Protein AF-A0ABD6W876-F1 (afdb_monomer_lite)

Secondary structure (DSSP, 8-state):
----S---HHHHHHHHHHHHHTHHHHHHHHHHHHHHH-HHHHHHHHHHHHHHHS--EEEEEEEETTSPPEEESSHHHHHHHHHHS-TT-SSS-----EEEEEEETTS-EEEEEESSHHHHHHHHHTT-

pLDDT: mean 76.45, std 13.97, range [39.53, 96.0]

Structure (mmCIF, N/CA/C/O backbone):
data_AF-A0ABD6W876-F1
#
_entry.id   AF-A0ABD6W876-F1
#
loop_
_atom_site.group_PDB
_atom_site.id
_atom_site.type_symbol
_atom_site.label_atom_id
_atom_site.label_alt_id
_atom_site.label_comp_id
_atom_site.label_asym_id
_atom_site.label_entity_id
_atom_site.label_seq_id
_atom_site.pdbx_PDB_ins_code
_atom_site.Cartn_x
_atom_site.Cartn_y
_atom_site.Cartn_z
_atom_site.occupancy
_atom_site.B_iso_or_equiv
_atom_site.auth_seq_id
_atom_site.auth_comp_id
_atom_site.auth_asym_id
_atom_site.auth_atom_id
_atom_site.pdbx_PDB_model_num
ATOM 1 N N . MET A 1 1 ? -21.742 -14.237 18.432 1.00 41.34 1 MET A N 1
ATOM 2 C CA . MET A 1 1 ? -22.250 -12.871 18.195 1.00 41.34 1 MET A CA 1
ATOM 3 C C . MET A 1 1 ? -22.031 -12.588 16.719 1.00 41.34 1 MET A C 1
ATOM 5 O O . MET A 1 1 ? -20.886 -12.490 16.302 1.00 41.34 1 MET A O 1
ATOM 9 N N . ASN A 1 2 ? -23.098 -12.667 15.925 1.00 39.53 2 ASN A N 1
ATOM 10 C CA . ASN A 1 2 ? -23.052 -12.530 14.471 1.00 39.53 2 ASN A CA 1
ATOM 11 C C . ASN A 1 2 ? -23.130 -11.031 14.143 1.00 39.53 2 ASN A C 1
ATOM 13 O O . ASN A 1 2 ? -24.187 -10.437 14.327 1.00 39.53 2 ASN A O 1
ATOM 17 N N . LEU A 1 3 ? -22.017 -10.406 13.755 1.00 47.69 3 LEU A N 1
ATOM 18 C CA . LEU A 1 3 ? -21.995 -9.008 13.302 1.00 47.69 3 LEU A CA 1
ATOM 19 C C . LEU A 1 3 ? -22.325 -8.970 11.800 1.00 47.69 3 LEU A C 1
ATOM 21 O O . LEU A 1 3 ? -21.494 -8.582 10.987 1.00 47.69 3 LEU A O 1
ATOM 25 N N . GLY A 1 4 ? -23.508 -9.481 11.442 1.00 43.28 4 GLY A N 1
ATOM 26 C CA . GLY A 1 4 ? -24.014 -9.476 10.069 1.00 43.28 4 GLY A CA 1
ATOM 27 C C . GLY A 1 4 ? -24.388 -8.065 9.613 1.00 43.28 4 GLY A C 1
ATOM 28 O O . GLY A 1 4 ? -24.704 -7.214 10.443 1.00 43.28 4 GLY A O 1
ATOM 29 N N . GLU A 1 5 ? -24.381 -7.844 8.298 1.00 52.94 5 GLU A N 1
ATOM 30 C CA . GLU A 1 5 ? -24.644 -6.590 7.557 1.00 52.94 5 GLU A CA 1
ATOM 31 C C . GLU A 1 5 ? -26.030 -5.932 7.792 1.00 52.94 5 GLU A C 1
ATOM 33 O O . GLU A 1 5 ? -26.489 -5.127 6.990 1.00 52.94 5 GLU A O 1
ATOM 38 N N . ALA A 1 6 ? -26.714 -6.234 8.897 1.00 55.28 6 ALA A N 1
ATOM 39 C CA . ALA A 1 6 ? -28.033 -5.722 9.252 1.00 55.28 6 ALA A CA 1
ATOM 40 C C . ALA A 1 6 ? -28.100 -5.307 10.733 1.00 55.28 6 ALA A C 1
ATOM 42 O O . ALA A 1 6 ? -29.032 -5.674 11.449 1.00 55.28 6 ALA A O 1
ATOM 43 N N . ALA A 1 7 ? -27.101 -4.570 11.229 1.00 63.22 7 ALA A N 1
ATOM 44 C CA . ALA A 1 7 ? -27.260 -3.894 12.515 1.00 63.22 7 ALA A CA 1
ATOM 45 C C . ALA A 1 7 ? -28.412 -2.874 12.384 1.00 63.22 7 ALA A C 1
ATOM 47 O O . ALA A 1 7 ? -28.335 -2.005 11.512 1.00 63.22 7 ALA A O 1
ATOM 48 N N . PRO A 1 8 ? -29.483 -2.966 13.197 1.00 82.00 8 PRO A N 1
ATOM 49 C CA . PRO A 1 8 ? -30.592 -2.021 13.126 1.00 82.00 8 PRO A CA 1
ATOM 50 C C . PRO A 1 8 ? -30.093 -0.586 13.321 1.00 82.00 8 PRO A C 1
ATOM 52 O O . PRO A 1 8 ? -29.240 -0.344 14.178 1.00 82.00 8 PRO A O 1
ATOM 55 N N . LEU A 1 9 ? -30.624 0.363 12.545 1.00 78.56 9 LEU A N 1
ATOM 56 C CA . LEU A 1 9 ? -30.172 1.762 12.563 1.00 78.56 9 LEU A CA 1
ATOM 57 C C . LEU A 1 9 ? -30.207 2.362 13.981 1.00 78.56 9 LEU A C 1
ATOM 59 O O . LEU A 1 9 ? -29.281 3.063 14.384 1.00 78.56 9 LEU A O 1
ATOM 63 N N . ASP A 1 10 ? -31.231 2.003 14.755 1.00 84.06 10 ASP A N 1
ATOM 64 C CA . ASP A 1 10 ? -31.426 2.451 16.136 1.00 84.06 10 ASP A CA 1
ATOM 65 C C . ASP A 1 10 ? -30.313 1.963 17.068 1.00 84.06 10 ASP A C 1
ATOM 67 O O . ASP A 1 10 ? -29.826 2.715 17.909 1.00 84.06 10 ASP A O 1
ATOM 71 N N . TYR A 1 11 ? -29.844 0.726 16.876 1.00 85.25 11 TYR A N 1
ATOM 72 C CA . TYR A 1 11 ? -28.725 0.185 17.645 1.00 85.25 11 TYR A CA 1
ATOM 73 C C . TYR A 1 11 ? -27.444 0.978 17.368 1.00 85.25 11 TYR A C 1
ATOM 75 O O . TYR A 1 11 ? -26.740 1.353 18.305 1.00 85.25 11 TYR A O 1
ATOM 83 N N . LEU A 1 12 ? -27.150 1.266 16.094 1.00 87.25 12 LEU A N 1
ATOM 84 C CA . LEU A 1 12 ? -25.975 2.057 15.716 1.00 87.25 12 LEU A CA 1
ATOM 85 C C . LEU A 1 12 ? -26.064 3.484 16.264 1.00 87.25 12 LEU A C 1
ATOM 87 O O . LEU A 1 12 ? -25.089 3.979 16.825 1.00 87.25 12 LEU A O 1
ATOM 91 N N . SER A 1 13 ? -27.236 4.114 16.167 1.00 88.12 13 SER A N 1
ATOM 92 C CA . SER A 1 13 ? -27.488 5.451 16.711 1.00 88.12 13 SER A CA 1
ATOM 93 C C . SER A 1 13 ? -27.269 5.508 18.227 1.00 88.12 13 SER A C 1
ATOM 95 O O . SER A 1 13 ? -26.628 6.434 18.733 1.00 88.12 13 SER A O 1
ATOM 97 N N . GLU A 1 14 ? -27.710 4.482 18.958 1.00 91.44 14 GLU A N 1
ATOM 98 C CA . GLU A 1 14 ? -27.487 4.383 20.399 1.00 91.44 14 GLU A CA 1
ATOM 99 C C . GLU A 1 14 ? -25.996 4.215 20.743 1.00 91.44 14 GLU A C 1
ATOM 101 O O . GLU A 1 14 ? -25.505 4.831 21.692 1.00 91.44 14 GLU A O 1
ATOM 106 N N . GLN A 1 15 ? -25.245 3.421 19.968 1.00 91.44 15 GLN A N 1
ATOM 107 C CA . GLN A 1 15 ? -23.800 3.272 20.179 1.00 91.44 15 GLN A CA 1
ATOM 108 C C . GLN A 1 15 ? -23.034 4.565 19.879 1.00 91.44 15 GLN A C 1
ATOM 110 O O . GLN A 1 15 ? -22.135 4.920 20.640 1.00 91.44 15 GLN A O 1
ATOM 115 N N . ILE A 1 16 ? -23.406 5.286 18.816 1.00 90.00 16 ILE A N 1
ATOM 116 C CA . ILE A 1 16 ? -22.817 6.589 18.474 1.00 90.00 16 ILE A CA 1
ATOM 117 C C . ILE A 1 16 ? -23.087 7.592 19.599 1.00 90.00 16 ILE A C 1
ATOM 119 O O . ILE A 1 16 ? -22.160 8.222 20.094 1.00 90.00 16 ILE A O 1
ATOM 123 N N . SER A 1 17 ? -24.323 7.651 20.100 1.00 93.25 17 SER A N 1
ATOM 124 C CA . SER A 1 17 ? -24.685 8.546 21.208 1.00 93.25 17 SER A CA 1
ATOM 125 C C . SER A 1 17 ? -23.869 8.260 22.475 1.00 93.25 17 SER A C 1
ATOM 127 O O . SER A 1 17 ? -23.394 9.181 23.138 1.00 93.25 17 SER A O 1
ATOM 129 N N . LYS A 1 18 ? -23.664 6.977 22.807 1.00 93.06 18 LYS A N 1
ATOM 130 C CA . LYS A 1 18 ? -22.817 6.563 23.938 1.00 93.06 18 LYS A CA 1
ATOM 131 C C . LYS A 1 18 ? -21.356 6.944 23.723 1.00 93.06 18 LYS A C 1
ATOM 133 O O . LYS A 1 18 ? -20.709 7.369 24.673 1.00 93.06 18 LYS A O 1
ATOM 138 N N . TRP A 1 19 ? -20.845 6.794 22.504 1.00 92.38 19 TRP A N 1
ATOM 139 C CA . TRP A 1 19 ? -19.482 7.177 22.144 1.00 92.38 19 TRP A CA 1
ATOM 140 C C . TRP A 1 19 ? -19.258 8.688 22.261 1.00 92.38 19 TRP A C 1
ATOM 142 O O . TRP A 1 19 ? -18.272 9.118 22.861 1.00 92.38 19 TRP A O 1
ATOM 152 N N . ASP A 1 20 ? -20.181 9.496 21.748 1.00 93.50 20 ASP A N 1
ATOM 153 C CA . ASP A 1 20 ? -20.074 10.956 21.783 1.00 93.50 20 ASP A CA 1
ATOM 154 C C . ASP A 1 20 ? -20.162 11.494 23.217 1.00 93.50 20 ASP A C 1
ATOM 156 O O . ASP A 1 20 ? -19.392 12.376 23.605 1.00 93.50 20 ASP A O 1
ATOM 160 N N . ALA A 1 21 ? -21.025 10.899 24.048 1.00 96.00 21 ALA A N 1
ATOM 161 C CA . ALA A 1 21 ? -21.178 11.264 25.455 1.00 96.00 21 ALA A CA 1
ATOM 162 C C . ALA A 1 21 ? -19.912 11.036 26.307 1.00 96.00 21 ALA A C 1
ATOM 164 O O . ALA A 1 21 ? -19.781 11.640 27.372 1.00 96.00 21 ALA A O 1
ATOM 165 N N . LEU A 1 22 ? -18.966 10.198 25.860 1.00 94.44 22 LEU A N 1
ATOM 166 C CA . LEU A 1 22 ? -17.688 9.989 26.558 1.00 94.44 22 LEU A CA 1
ATOM 167 C C . LEU A 1 22 ? -16.769 11.217 26.493 1.00 94.44 22 LEU A C 1
ATOM 169 O O . LEU A 1 22 ? -15.887 11.369 27.344 1.00 94.44 22 LEU A O 1
ATOM 173 N N . GLY A 1 23 ? -16.935 12.064 25.474 1.00 92.88 23 GLY A N 1
ATOM 174 C CA . GLY A 1 23 ? -16.016 13.155 25.171 1.00 92.88 23 GLY A CA 1
ATOM 175 C C . GLY A 1 23 ? -14.577 12.688 24.873 1.00 92.88 23 GLY A C 1
ATOM 176 O O . GLY A 1 23 ? -14.250 11.502 24.975 1.00 92.88 23 GLY A O 1
ATOM 177 N N . PRO A 1 24 ? -13.663 13.613 24.531 1.00 92.94 24 PRO A N 1
ATOM 178 C CA . PRO A 1 24 ? -12.324 13.259 24.043 1.00 92.94 24 PRO A CA 1
ATOM 179 C C . PRO A 1 24 ? -11.508 12.403 25.024 1.00 92.94 24 PRO A C 1
ATOM 181 O O . PRO A 1 24 ? -10.882 11.415 24.639 1.00 92.94 24 PRO A O 1
ATOM 184 N N . SER A 1 25 ? -11.545 12.746 26.315 1.00 92.88 25 SER A N 1
ATOM 185 C CA . SER A 1 25 ? -10.795 12.028 27.352 1.00 92.88 25 SER A CA 1
ATOM 186 C C . SER A 1 25 ? -11.355 10.628 27.619 1.00 92.88 25 SER A C 1
ATOM 188 O O . SER A 1 25 ? -10.583 9.686 27.797 1.00 92.88 25 SER A O 1
ATOM 190 N N . GLY A 1 26 ? -12.684 10.468 27.621 1.00 93.81 26 GLY A N 1
ATOM 191 C CA . GLY A 1 26 ? -13.328 9.170 27.822 1.00 93.81 26 GLY A CA 1
ATOM 192 C C . GLY A 1 26 ? -13.137 8.241 26.625 1.00 93.81 26 GLY A C 1
ATOM 193 O O . GLY A 1 26 ? -12.843 7.059 26.802 1.00 93.81 26 GLY A O 1
ATOM 194 N N . GLN A 1 27 ? -13.204 8.786 25.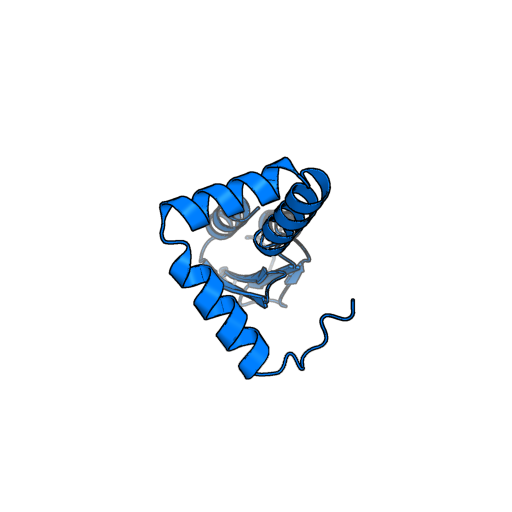408 1.00 94.69 27 GLN A N 1
ATOM 195 C CA . GLN A 1 27 ? -12.902 8.058 24.174 1.00 94.69 27 GLN A CA 1
ATOM 196 C C . GLN A 1 27 ? -11.453 7.553 24.160 1.00 94.69 27 GLN A C 1
ATOM 198 O O . GLN A 1 27 ? -11.209 6.383 23.863 1.00 94.69 27 GLN A O 1
ATOM 203 N N . MET A 1 28 ? -10.492 8.396 24.557 1.00 92.56 28 MET A N 1
ATOM 204 C CA . MET A 1 28 ? -9.083 8.005 24.668 1.00 92.56 28 MET A CA 1
ATOM 205 C C . MET A 1 28 ? -8.869 6.914 25.727 1.00 92.56 28 MET A C 1
ATOM 207 O O . MET A 1 28 ? -8.182 5.924 25.472 1.00 92.56 28 MET A O 1
ATOM 211 N N . ALA A 1 29 ? -9.482 7.052 26.906 1.00 92.56 29 ALA A N 1
ATOM 212 C CA . ALA A 1 29 ? -9.388 6.052 27.968 1.00 92.56 29 ALA A CA 1
ATOM 213 C C . ALA A 1 29 ? -9.969 4.694 27.536 1.00 92.56 29 ALA A C 1
ATOM 215 O O . ALA A 1 29 ? -9.373 3.643 27.797 1.00 92.56 29 ALA A O 1
ATOM 216 N N . LEU A 1 30 ? -11.100 4.708 26.826 1.00 89.94 30 LEU A N 1
ATOM 217 C CA . LEU A 1 30 ? -11.704 3.507 26.257 1.00 89.94 30 LEU A CA 1
ATOM 218 C C . LEU A 1 30 ? -10.791 2.868 25.201 1.00 89.94 30 LEU A C 1
ATOM 220 O O . LEU A 1 30 ? -10.562 1.659 25.249 1.00 89.94 30 LEU A O 1
ATOM 224 N N . ALA A 1 31 ? -10.217 3.662 24.294 1.00 87.56 31 ALA A N 1
ATOM 225 C CA . ALA A 1 31 ? -9.283 3.175 23.280 1.00 87.56 31 ALA A CA 1
ATOM 226 C C . ALA A 1 31 ? -8.051 2.503 23.911 1.00 87.56 31 ALA A C 1
ATOM 228 O O . ALA A 1 31 ? -7.707 1.376 23.550 1.00 87.56 31 ALA A O 1
ATOM 229 N N . LEU A 1 32 ? -7.434 3.140 24.911 1.00 90.56 32 LEU A N 1
ATOM 230 C CA . LEU A 1 32 ? -6.301 2.571 25.647 1.00 90.56 32 LEU A CA 1
ATOM 231 C C . LEU A 1 32 ? -6.676 1.264 26.351 1.00 90.56 32 LEU A C 1
ATOM 233 O O . LEU A 1 32 ? -5.929 0.289 26.282 1.00 90.56 32 LEU A O 1
ATOM 237 N N . THR A 1 33 ? -7.857 1.214 26.967 1.00 90.69 33 THR A N 1
ATOM 238 C CA . THR A 1 33 ? -8.360 0.006 27.631 1.00 90.69 33 THR A CA 1
ATOM 239 C C . THR A 1 33 ? -8.529 -1.145 26.638 1.00 90.69 33 THR A C 1
ATOM 241 O O . THR A 1 33 ? -8.129 -2.273 26.926 1.00 90.69 33 THR A O 1
ATOM 244 N N . LEU A 1 34 ? -9.068 -0.877 25.444 1.00 85.69 34 LEU A N 1
ATOM 245 C CA . LEU A 1 34 ? -9.239 -1.886 24.394 1.00 85.69 34 LEU A CA 1
ATOM 246 C C . LEU A 1 34 ? -7.897 -2.442 23.899 1.00 85.69 34 LEU A C 1
ATOM 248 O O . LEU A 1 34 ? -7.774 -3.654 23.706 1.00 85.69 34 LEU A O 1
ATOM 252 N N . VAL A 1 35 ? -6.886 -1.581 23.750 1.00 86.75 35 VAL A N 1
ATOM 253 C CA . VAL A 1 35 ? -5.520 -1.989 23.388 1.00 86.75 35 VAL A CA 1
ATOM 254 C C . VAL A 1 35 ? -4.899 -2.852 24.492 1.00 86.75 35 VAL A C 1
ATOM 256 O O . VAL A 1 35 ? -4.345 -3.915 24.207 1.00 86.75 35 VAL A O 1
ATOM 259 N N . GLN A 1 36 ? -5.033 -2.441 25.755 1.00 89.12 36 GLN A N 1
ATOM 260 C CA . GLN A 1 36 ? -4.413 -3.111 26.903 1.00 89.12 36 GLN A CA 1
ATOM 261 C C . GLN A 1 36 ? -5.064 -4.454 27.256 1.00 89.12 36 GLN A C 1
ATOM 263 O O . GLN A 1 36 ? -4.366 -5.407 27.592 1.00 89.12 36 GLN A O 1
ATOM 268 N N . GLN A 1 37 ? -6.392 -4.562 27.178 1.00 88.38 37 GLN A N 1
ATOM 269 C CA . GLN A 1 37 ? -7.107 -5.781 27.5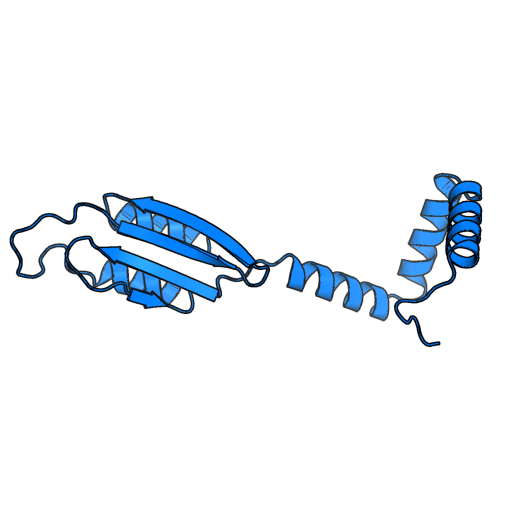75 1.00 88.38 37 GLN A CA 1
ATOM 270 C C . GLN A 1 37 ? -7.064 -6.887 26.515 1.00 88.38 37 GLN A C 1
ATOM 272 O O . GLN A 1 37 ? -7.366 -8.048 26.806 1.00 88.38 37 GLN A O 1
ATOM 277 N N . ARG A 1 38 ? -6.747 -6.550 25.259 1.00 82.25 38 ARG A N 1
ATOM 278 C CA . ARG A 1 38 ? -6.795 -7.487 24.126 1.00 82.25 38 ARG A CA 1
ATOM 279 C C . ARG A 1 38 ? -5.572 -7.342 23.203 1.00 82.25 38 ARG A C 1
ATOM 281 O O . ARG A 1 38 ? -5.760 -7.241 21.986 1.00 82.25 38 ARG A O 1
ATOM 288 N N . PRO A 1 39 ? -4.331 -7.414 23.719 1.00 81.00 39 PRO A N 1
ATOM 289 C CA . PRO A 1 39 ? -3.130 -7.106 22.940 1.00 81.00 39 PRO A CA 1
ATOM 290 C C . PRO A 1 39 ? -2.992 -7.988 21.692 1.00 81.00 39 PRO A C 1
ATOM 292 O O . PRO A 1 39 ? -2.676 -7.487 20.619 1.00 81.00 39 PRO A O 1
ATOM 295 N N . GLY A 1 40 ? -3.336 -9.280 21.782 1.00 85.50 40 GLY A N 1
ATOM 296 C CA . GLY A 1 40 ? -3.292 -10.189 20.630 1.00 85.50 40 GLY A CA 1
ATOM 297 C C . GLY A 1 40 ? -4.311 -9.863 19.529 1.00 85.50 40 GLY A C 1
ATOM 298 O O . GLY A 1 40 ? -3.994 -9.970 18.348 1.00 85.50 40 GLY A O 1
ATOM 299 N N . ARG A 1 41 ?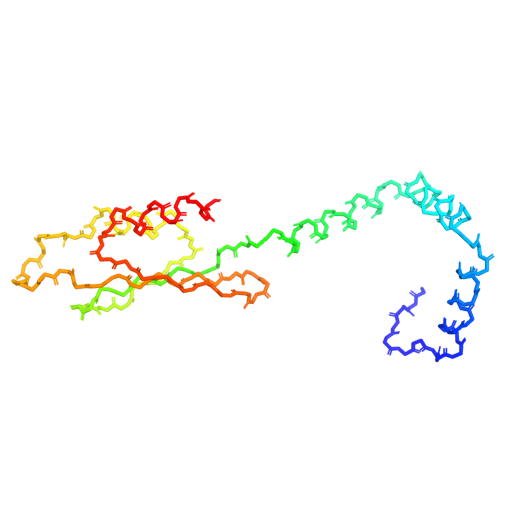 -5.528 -9.418 19.884 1.00 83.75 41 ARG A N 1
ATOM 300 C CA . ARG A 1 41 ? -6.531 -9.012 18.879 1.00 83.75 41 ARG A CA 1
ATOM 301 C C . ARG A 1 41 ? -6.181 -7.673 18.252 1.00 83.75 41 ARG A C 1
ATOM 303 O O . ARG A 1 41 ? -6.366 -7.521 17.051 1.00 83.75 41 ARG A O 1
ATOM 310 N N . TYR A 1 42 ? -5.674 -6.734 19.049 1.00 83.62 42 TYR A N 1
ATOM 311 C CA . TYR A 1 42 ? -5.195 -5.458 18.535 1.00 83.62 42 TYR A CA 1
ATOM 312 C C . TYR A 1 42 ? -4.017 -5.657 17.576 1.00 83.62 42 TYR A C 1
ATOM 314 O O . TYR A 1 42 ? -4.055 -5.140 16.467 1.00 83.62 42 TYR A O 1
ATOM 322 N N . ALA A 1 43 ? -3.032 -6.481 17.946 1.00 85.75 43 ALA A N 1
ATOM 323 C CA . ALA A 1 43 ? -1.911 -6.822 17.074 1.00 85.75 43 ALA A CA 1
ATOM 324 C C . ALA A 1 43 ? -2.377 -7.480 15.765 1.00 85.75 43 ALA A C 1
ATOM 326 O O . ALA A 1 43 ? -1.942 -7.075 14.694 1.00 85.75 43 ALA A O 1
ATOM 327 N N . ALA A 1 44 ? -3.313 -8.434 15.827 1.00 86.75 44 ALA A N 1
ATOM 328 C CA . ALA A 1 44 ? -3.865 -9.070 14.630 1.00 86.75 44 ALA A CA 1
ATOM 329 C C . ALA A 1 44 ? -4.659 -8.092 13.743 1.00 86.75 44 ALA A C 1
ATOM 331 O O . ALA A 1 44 ? -4.569 -8.151 12.520 1.00 86.75 44 ALA A O 1
ATOM 332 N N . PHE A 1 45 ? -5.436 -7.190 14.344 1.00 84.00 45 PHE A N 1
ATOM 333 C CA . PHE A 1 45 ? -6.152 -6.138 13.621 1.00 84.00 45 PHE A CA 1
ATOM 334 C C . PHE A 1 45 ? -5.182 -5.165 12.948 1.00 84.00 45 PHE A C 1
ATOM 336 O O . PHE A 1 45 ? -5.325 -4.878 11.763 1.00 84.00 45 PHE A O 1
ATOM 343 N N . ARG A 1 46 ? -4.164 -4.713 13.684 1.00 84.00 46 ARG A N 1
ATOM 344 C CA . ARG A 1 46 ? -3.125 -3.827 13.169 1.00 84.00 46 ARG A CA 1
ATOM 345 C C . ARG A 1 46 ? -2.357 -4.480 12.024 1.00 84.00 46 ARG A C 1
ATOM 347 O O . ARG A 1 46 ? -2.230 -3.856 10.985 1.00 84.00 46 ARG A O 1
ATOM 354 N N . ALA A 1 47 ? -1.963 -5.744 12.170 1.00 83.44 47 ALA A N 1
ATOM 355 C CA . ALA A 1 47 ? -1.298 -6.501 11.114 1.00 83.44 47 ALA A CA 1
ATOM 356 C C . ALA A 1 47 ? -2.157 -6.621 9.847 1.00 83.44 47 ALA A C 1
ATOM 358 O O . ALA A 1 47 ? -1.628 -6.510 8.753 1.00 83.44 47 ALA A O 1
ATOM 359 N N . LYS A 1 48 ? -3.479 -6.797 9.972 1.00 82.56 48 LYS A N 1
ATOM 360 C CA . LYS A 1 48 ? -4.388 -6.801 8.812 1.00 82.56 48 LYS A CA 1
ATOM 361 C C . LYS A 1 48 ? -4.506 -5.437 8.144 1.00 82.56 48 LYS A C 1
ATOM 363 O O . LYS A 1 48 ? -4.604 -5.374 6.926 1.00 82.56 48 LYS A O 1
ATOM 368 N N . ILE A 1 49 ? -4.526 -4.360 8.930 1.00 81.12 49 ILE A N 1
ATOM 369 C CA . ILE A 1 49 ? -4.470 -3.004 8.380 1.00 81.12 49 ILE A CA 1
AT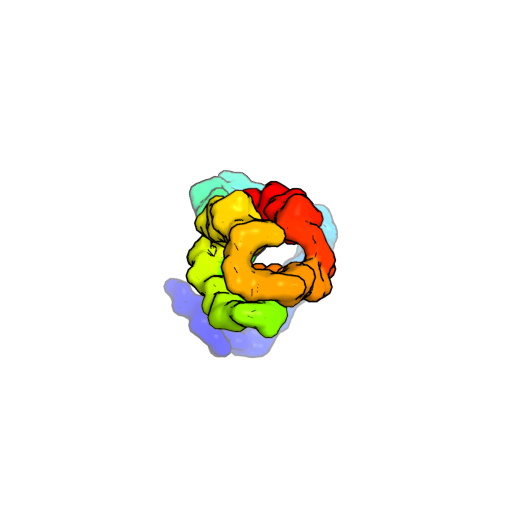OM 370 C C . ILE A 1 49 ? -3.148 -2.812 7.648 1.00 81.12 49 ILE A C 1
ATOM 372 O O . ILE A 1 49 ? -3.157 -2.358 6.515 1.00 81.12 49 ILE A O 1
ATOM 376 N N . ASP A 1 50 ? -2.032 -3.177 8.271 1.00 78.75 50 ASP A N 1
ATOM 377 C CA . ASP A 1 50 ? -0.711 -3.013 7.678 1.00 78.75 50 ASP A CA 1
ATOM 378 C C . ASP A 1 50 ? -0.571 -3.859 6.402 1.00 78.75 50 ASP A C 1
ATOM 380 O O . ASP A 1 50 ? -0.117 -3.329 5.401 1.00 78.75 50 ASP A O 1
ATOM 384 N N . ASP A 1 51 ? -1.048 -5.105 6.377 1.00 71.62 51 ASP A N 1
ATOM 385 C CA . ASP A 1 51 ? -1.074 -5.963 5.178 1.00 71.62 51 ASP A CA 1
ATOM 386 C C . ASP A 1 51 ? -1.963 -5.388 4.063 1.00 71.62 51 ASP A C 1
ATOM 388 O O . ASP A 1 51 ? -1.608 -5.430 2.889 1.00 71.62 51 ASP A O 1
ATOM 392 N N . HIS A 1 52 ? -3.099 -4.781 4.418 1.00 66.75 52 HIS A N 1
ATOM 393 C CA . HIS A 1 52 ? -3.984 -4.146 3.440 1.00 66.75 52 HIS A CA 1
ATOM 394 C C . HIS A 1 52 ? -3.443 -2.805 2.918 1.00 66.75 52 HIS A C 1
ATOM 396 O O . HIS A 1 52 ? -3.679 -2.441 1.767 1.00 66.75 52 HIS A O 1
ATOM 402 N N . LEU A 1 53 ? -2.725 -2.059 3.761 1.00 67.12 53 LEU A N 1
ATOM 403 C CA . LEU A 1 53 ? -2.080 -0.796 3.400 1.00 67.12 53 LEU A CA 1
ATOM 404 C C . LEU A 1 53 ? -0.739 -1.010 2.688 1.00 67.12 53 LEU A C 1
ATOM 406 O O . LEU A 1 53 ? -0.311 -0.139 1.930 1.00 67.12 53 LEU A O 1
ATOM 410 N N . GLN A 1 54 ? -0.083 -2.152 2.903 1.00 66.12 54 GLN A N 1
ATOM 411 C CA . GLN A 1 54 ? 1.076 -2.592 2.138 1.00 66.12 54 GLN A CA 1
ATOM 412 C C . GLN A 1 54 ? 0.614 -2.963 0.732 1.00 66.12 54 GLN A C 1
ATOM 414 O O . GLN A 1 54 ? 0.286 -4.103 0.412 1.00 66.12 54 GLN A O 1
ATOM 419 N N . ARG A 1 55 ? 0.574 -1.949 -0.128 1.00 66.75 55 ARG A N 1
ATOM 420 C CA . ARG A 1 55 ? 0.355 -2.117 -1.558 1.00 66.75 55 ARG A CA 1
ATOM 421 C C . ARG A 1 55 ? 1.450 -3.032 -2.105 1.00 66.75 55 ARG A C 1
ATOM 423 O O . ARG A 1 55 ? 2.628 -2.700 -2.022 1.00 66.75 55 ARG A O 1
ATOM 430 N N . ARG A 1 56 ? 1.068 -4.183 -2.657 1.00 65.81 56 ARG A N 1
ATOM 431 C CA . ARG A 1 56 ? 2.000 -5.110 -3.318 1.00 65.81 56 ARG A CA 1
ATOM 432 C C . ARG A 1 56 ? 1.792 -5.013 -4.811 1.00 65.81 56 ARG A C 1
ATOM 434 O O . ARG A 1 56 ? 0.647 -5.034 -5.250 1.00 65.81 56 ARG A O 1
ATOM 441 N N . ILE A 1 57 ? 2.875 -4.909 -5.566 1.00 71.06 57 ILE A N 1
ATOM 442 C CA . ILE A 1 57 ? 2.824 -4.926 -7.027 1.00 71.06 57 ILE A CA 1
ATOM 443 C C . ILE A 1 57 ? 2.458 -6.346 -7.455 1.00 71.06 57 ILE A C 1
ATOM 445 O O . ILE A 1 57 ? 3.168 -7.290 -7.135 1.00 71.06 57 ILE A O 1
ATOM 449 N N . VAL A 1 58 ? 1.319 -6.481 -8.123 1.00 63.81 58 VAL A N 1
ATOM 450 C CA . VAL A 1 58 ? 0.767 -7.742 -8.638 1.00 63.81 58 VAL A CA 1
ATOM 451 C C . VAL A 1 58 ? 1.051 -7.879 -10.128 1.00 63.81 58 VAL A C 1
ATOM 453 O O . VAL A 1 58 ? 1.103 -8.985 -10.662 1.00 63.81 58 VAL A O 1
ATOM 456 N N . ARG A 1 59 ? 1.233 -6.751 -10.823 1.00 65.06 59 ARG A N 1
ATOM 457 C CA . ARG A 1 59 ? 1.540 -6.755 -12.246 1.00 65.06 59 ARG A CA 1
ATOM 458 C C . ARG A 1 59 ? 2.426 -5.586 -12.632 1.00 65.06 59 ARG A C 1
ATOM 460 O O . ARG A 1 59 ? 2.100 -4.452 -12.298 1.00 65.06 59 ARG A O 1
ATOM 467 N N . VAL A 1 60 ? 3.479 -5.869 -13.392 1.00 68.38 60 VAL A N 1
ATOM 468 C CA . VAL A 1 60 ? 4.267 -4.881 -14.133 1.00 68.38 60 VAL A CA 1
ATOM 469 C C . VAL A 1 60 ? 4.087 -5.145 -15.620 1.00 68.38 60 VAL A C 1
ATOM 471 O O . VAL A 1 60 ? 4.350 -6.259 -16.068 1.00 68.38 60 VAL A O 1
ATOM 474 N N . ARG A 1 61 ? 3.631 -4.161 -16.399 1.00 65.81 61 ARG A N 1
ATOM 475 C CA . ARG A 1 61 ? 3.659 -4.240 -17.870 1.00 65.81 61 ARG A CA 1
ATOM 476 C C . ARG A 1 61 ? 4.724 -3.328 -18.436 1.00 65.81 61 ARG A C 1
ATOM 478 O O . ARG A 1 61 ? 4.776 -2.185 -18.014 1.00 65.81 61 ARG A O 1
ATOM 485 N N . VAL A 1 62 ? 5.502 -3.838 -19.386 1.00 63.12 62 VAL A N 1
ATOM 486 C CA . VAL A 1 62 ? 6.511 -3.094 -20.147 1.00 63.12 62 VAL A CA 1
ATOM 487 C C . VAL A 1 62 ? 6.130 -3.156 -21.624 1.00 63.12 62 VAL A C 1
ATOM 489 O O . VAL A 1 62 ? 6.097 -4.247 -22.201 1.00 63.12 62 VAL A O 1
ATOM 492 N N . LEU A 1 63 ? 5.814 -2.007 -22.230 1.00 66.12 63 LEU A N 1
ATOM 493 C CA . LEU A 1 63 ? 5.551 -1.898 -23.670 1.00 66.12 63 LEU A CA 1
ATOM 494 C C . LEU A 1 63 ? 6.667 -1.121 -24.374 1.00 66.12 63 LEU A C 1
ATOM 496 O O . LEU A 1 63 ? 6.680 0.108 -24.300 1.00 66.12 63 LEU A O 1
ATOM 500 N N . PRO A 1 64 ? 7.580 -1.806 -25.077 1.00 61.84 64 PRO A N 1
ATOM 501 C CA . PRO A 1 64 ? 8.384 -1.180 -26.111 1.00 61.84 64 PRO A CA 1
ATOM 502 C C . PRO A 1 64 ? 7.537 -1.048 -27.387 1.00 61.84 64 PRO A C 1
ATOM 504 O O . PRO A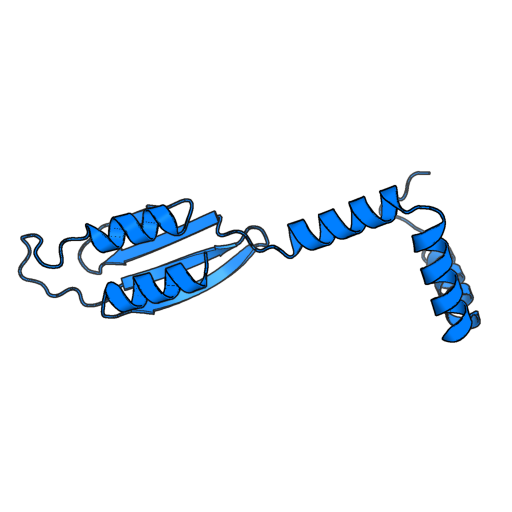 1 64 ? 6.928 -2.020 -27.832 1.00 61.84 64 PRO A O 1
ATOM 507 N N . LEU A 1 65 ? 7.501 0.144 -27.989 1.00 59.16 65 LEU A N 1
ATOM 508 C CA . LEU A 1 65 ? 6.668 0.468 -29.166 1.00 59.16 65 LEU A CA 1
ATOM 509 C C . LEU A 1 65 ? 6.839 -0.482 -30.374 1.00 59.16 65 LEU A C 1
ATOM 511 O O . LEU A 1 65 ? 5.929 -0.586 -31.191 1.00 59.16 65 LEU A O 1
ATOM 515 N N . HIS A 1 66 ? 7.951 -1.222 -30.451 1.00 55.56 66 HIS A N 1
ATOM 516 C CA . HIS A 1 66 ? 8.256 -2.176 -31.527 1.00 55.56 66 HIS A CA 1
ATOM 517 C C . HIS A 1 66 ? 8.062 -3.655 -31.131 1.00 55.56 66 HIS A C 1
ATOM 519 O O . HIS A 1 66 ? 8.606 -4.544 -31.783 1.00 55.56 66 HIS A O 1
ATOM 525 N N . GLY A 1 67 ? 7.316 -3.959 -30.061 1.00 57.31 67 GLY A N 1
ATOM 526 C CA . GLY A 1 67 ? 7.225 -5.326 -29.538 1.00 57.31 67 GLY A CA 1
ATOM 527 C C . GLY A 1 67 ? 5.918 -5.695 -28.836 1.00 57.31 67 GLY A C 1
ATOM 528 O O . GLY A 1 67 ? 4.985 -4.906 -28.702 1.00 57.31 67 GLY A O 1
ATOM 529 N N . ALA A 1 68 ? 5.852 -6.951 -28.391 1.00 60.19 68 ALA A N 1
ATOM 530 C CA . ALA A 1 68 ? 4.753 -7.454 -27.576 1.00 60.19 68 ALA A CA 1
ATOM 531 C C . ALA A 1 68 ? 4.885 -6.960 -26.126 1.00 60.19 68 ALA A C 1
ATOM 533 O O . ALA A 1 68 ? 5.982 -6.927 -25.571 1.00 60.19 68 ALA A O 1
ATOM 534 N N . ALA A 1 69 ? 3.757 -6.620 -25.497 1.00 67.38 69 ALA A N 1
ATOM 535 C CA . ALA A 1 69 ? 3.725 -6.229 -24.092 1.00 67.38 69 ALA A CA 1
ATOM 536 C C . ALA A 1 69 ? 4.224 -7.376 -23.200 1.00 67.38 69 ALA A C 1
ATOM 538 O O . ALA A 1 69 ? 3.636 -8.462 -23.193 1.00 67.38 69 ALA A O 1
ATOM 539 N N . LEU A 1 70 ? 5.267 -7.118 -22.415 1.00 72.81 70 LEU A N 1
ATOM 540 C CA . LEU A 1 70 ? 5.756 -8.058 -21.411 1.00 72.81 70 LEU A CA 1
ATOM 541 C C . LEU A 1 70 ? 5.021 -7.806 -20.095 1.00 72.81 70 LEU A C 1
ATOM 543 O O . LEU A 1 70 ? 4.811 -6.654 -19.720 1.00 72.81 70 LEU A O 1
ATOM 547 N N . ALA A 1 71 ? 4.591 -8.870 -19.415 1.00 75.75 71 ALA A N 1
ATOM 548 C CA . ALA A 1 71 ? 3.897 -8.789 -18.134 1.00 75.75 71 ALA A CA 1
ATOM 549 C C . ALA A 1 71 ? 4.617 -9.640 -17.084 1.00 75.75 71 ALA A C 1
ATOM 551 O O . ALA A 1 71 ? 4.930 -10.798 -17.351 1.00 75.75 71 ALA A O 1
ATOM 552 N N . PHE A 1 72 ? 4.823 -9.071 -15.901 1.00 80.44 72 PHE A N 1
ATOM 553 C CA . PHE A 1 72 ? 5.552 -9.679 -14.789 1.00 80.44 72 PHE A CA 1
ATOM 554 C C . PHE A 1 72 ? 4.731 -9.594 -13.503 1.00 80.44 72 PHE A C 1
ATOM 556 O O . PHE A 1 72 ? 3.937 -8.666 -13.358 1.00 80.44 72 PHE A O 1
ATOM 563 N N . GLU A 1 73 ? 4.937 -10.520 -12.568 1.00 74.50 73 GLU A N 1
ATOM 564 C CA . GLU A 1 73 ? 4.251 -10.543 -11.262 1.00 74.50 73 GLU A CA 1
ATOM 565 C C . GLU A 1 73 ? 4.983 -9.719 -10.184 1.00 74.50 73 GLU A C 1
ATOM 567 O O . GLU A 1 73 ? 4.538 -9.649 -9.042 1.00 74.50 73 GLU A O 1
ATOM 572 N N . GLY A 1 74 ? 6.093 -9.059 -10.537 1.00 75.31 74 GLY A N 1
ATOM 573 C CA . GLY A 1 74 ? 6.883 -8.242 -9.619 1.00 75.31 74 GLY A CA 1
ATOM 574 C C . GLY A 1 74 ? 7.891 -7.329 -10.322 1.00 75.31 74 GLY A C 1
ATOM 575 O O . GLY A 1 74 ? 8.148 -7.450 -11.522 1.00 75.31 74 GLY A O 1
ATOM 576 N N . THR A 1 75 ? 8.466 -6.394 -9.561 1.00 81.44 75 THR A N 1
ATOM 577 C CA . THR A 1 75 ? 9.416 -5.383 -10.061 1.00 81.44 75 THR A CA 1
ATOM 578 C C . THR A 1 75 ? 10.764 -5.971 -10.451 1.00 81.44 75 THR A C 1
ATOM 580 O O . THR A 1 75 ? 11.330 -5.540 -11.447 1.00 81.44 75 THR A O 1
ATOM 583 N N . LEU A 1 76 ? 11.261 -6.978 -9.727 1.00 82.19 76 LEU A N 1
ATOM 584 C CA . LEU A 1 76 ? 12.565 -7.602 -9.994 1.00 82.19 76 LEU A CA 1
ATOM 585 C C . LEU A 1 76 ? 12.637 -8.256 -11.380 1.00 82.19 76 LEU A C 1
ATOM 587 O O . LEU A 1 76 ? 13.621 -8.073 -12.099 1.00 82.19 76 LEU A O 1
ATOM 591 N N . ASP A 1 77 ? 11.587 -8.971 -11.781 1.00 79.81 77 ASP A N 1
ATOM 592 C CA . ASP A 1 77 ? 11.535 -9.618 -13.094 1.00 79.81 77 ASP A CA 1
ATOM 593 C C . ASP A 1 77 ? 11.414 -8.581 -14.215 1.00 79.81 77 ASP A C 1
ATOM 595 O O . ASP A 1 77 ? 12.050 -8.712 -15.261 1.00 79.81 77 ASP A O 1
ATOM 599 N N . ALA A 1 78 ? 10.665 -7.502 -13.973 1.00 80.50 78 ALA A N 1
ATOM 600 C CA . ALA A 1 78 ? 10.557 -6.387 -14.905 1.00 80.50 78 ALA A CA 1
ATOM 601 C C . ALA A 1 78 ? 11.883 -5.623 -15.062 1.00 80.50 78 ALA A C 1
ATOM 603 O O . ALA A 1 78 ? 12.266 -5.289 -16.182 1.00 80.50 78 ALA A O 1
ATOM 604 N N . ILE A 1 79 ? 12.611 -5.392 -13.964 1.00 84.31 79 ILE A N 1
ATOM 605 C CA . ILE A 1 79 ? 13.958 -4.803 -13.975 1.00 84.31 79 ILE A CA 1
ATOM 606 C C . ILE A 1 79 ? 14.912 -5.704 -14.762 1.00 84.31 79 ILE A C 1
ATOM 608 O O . ILE A 1 79 ? 15.597 -5.225 -15.662 1.00 84.31 79 ILE A O 1
ATOM 612 N N . SER A 1 80 ? 14.919 -7.008 -14.478 1.00 83.31 80 SER A N 1
ATOM 613 C CA . SER A 1 80 ? 15.762 -7.981 -15.186 1.00 83.31 80 SER A CA 1
ATOM 614 C C . SER A 1 80 ? 15.459 -7.991 -16.687 1.00 83.31 80 SER A C 1
ATOM 616 O O . SER A 1 80 ? 16.371 -7.989 -17.514 1.00 83.31 80 SER A O 1
ATOM 618 N N . ALA A 1 81 ? 14.177 -7.927 -17.056 1.00 79.38 81 ALA A N 1
ATOM 619 C CA . ALA A 1 81 ? 13.762 -7.838 -18.447 1.00 79.38 81 ALA A CA 1
ATOM 620 C C . ALA A 1 81 ? 14.231 -6.540 -19.113 1.00 79.38 81 ALA A C 1
ATOM 622 O O . ALA A 1 81 ? 14.708 -6.598 -20.239 1.00 79.38 81 ALA A O 1
ATOM 623 N N . LEU A 1 82 ? 14.153 -5.392 -18.432 1.00 78.19 82 LEU A N 1
ATOM 624 C CA . LEU A 1 82 ? 14.640 -4.104 -18.943 1.00 78.19 82 LEU A CA 1
ATOM 625 C C . LEU A 1 82 ? 16.170 -4.044 -19.064 1.00 78.19 82 LEU A C 1
ATOM 627 O O . LEU A 1 82 ? 16.674 -3.381 -19.965 1.00 78.19 82 LEU A O 1
ATOM 631 N N . GLN A 1 83 ? 16.908 -4.739 -18.193 1.00 81.31 83 GLN A N 1
ATOM 632 C CA . GLN A 1 83 ? 18.374 -4.834 -18.248 1.00 81.31 83 GLN A CA 1
ATOM 633 C C . GLN A 1 83 ? 18.864 -5.683 -19.425 1.00 81.31 83 GLN A C 1
ATOM 635 O O . GLN A 1 83 ? 19.899 -5.385 -20.018 1.00 81.31 83 GLN A O 1
ATOM 640 N N . VAL A 1 84 ? 18.131 -6.752 -19.743 1.00 75.12 84 VAL A N 1
ATOM 641 C CA . VAL A 1 84 ? 18.435 -7.650 -20.867 1.00 75.12 84 VAL A CA 1
ATOM 642 C C . VAL A 1 84 ? 17.786 -7.158 -22.161 1.00 75.12 84 VAL A C 1
ATOM 644 O O . VAL A 1 84 ? 18.192 -7.590 -23.241 1.00 75.12 84 VAL A O 1
ATOM 647 N N . TYR A 1 85 ? 16.805 -6.249 -22.075 1.00 66.88 85 TYR A N 1
ATOM 648 C CA . TYR A 1 85 ? 16.143 -5.688 -23.243 1.00 66.88 85 TYR A CA 1
ATOM 649 C C . TYR A 1 85 ? 17.202 -5.035 -24.127 1.00 66.88 85 TYR A C 1
ATOM 651 O O . TYR A 1 85 ? 17.857 -4.075 -23.709 1.00 66.88 85 TYR A O 1
ATOM 659 N N . PRO A 1 86 ? 17.417 -5.559 -25.339 1.00 54.62 86 PRO A N 1
ATOM 660 C CA . PRO A 1 86 ? 18.505 -5.089 -26.151 1.00 54.62 86 PRO A CA 1
ATOM 661 C C . PRO A 1 86 ? 18.137 -3.683 -26.621 1.00 54.62 86 PRO A C 1
ATOM 663 O O . PRO A 1 86 ? 17.290 -3.497 -27.490 1.00 54.62 86 PRO A O 1
ATOM 666 N N . THR A 1 87 ? 18.851 -2.679 -26.119 1.00 51.38 87 THR A N 1
ATOM 667 C CA . THR A 1 87 ? 19.008 -1.390 -26.812 1.00 51.38 87 THR A CA 1
ATOM 668 C C . THR A 1 87 ? 19.656 -1.562 -28.199 1.00 51.38 87 THR A C 1
ATOM 670 O O . THR A 1 87 ? 19.810 -0.597 -28.937 1.00 51.38 87 THR A O 1
ATOM 673 N N . THR A 1 88 ? 20.015 -2.797 -28.568 1.00 42.12 88 THR A N 1
ATOM 674 C CA . THR A 1 88 ? 20.737 -3.217 -29.774 1.00 42.12 88 THR A CA 1
ATOM 675 C C . THR A 1 88 ? 20.157 -4.507 -30.385 1.00 42.12 88 THR A C 1
ATOM 677 O O . THR A 1 88 ? 20.886 -5.412 -30.788 1.00 42.12 88 THR A O 1
ATOM 680 N N . GLY A 1 89 ? 18.829 -4.637 -30.432 1.00 39.91 89 GLY A N 1
ATOM 681 C CA . GLY A 1 89 ? 18.143 -5.840 -30.914 1.00 39.91 89 GLY A CA 1
ATOM 682 C C . GLY A 1 89 ? 17.634 -5.734 -32.347 1.00 39.91 89 GLY A C 1
ATOM 683 O O . GLY A 1 89 ? 16.430 -5.682 -32.532 1.00 39.91 89 GLY A O 1
ATOM 684 N N . GLY A 1 90 ? 18.521 -5.728 -33.347 1.00 45.38 90 GLY A N 1
ATOM 685 C CA . GLY A 1 90 ? 18.249 -6.197 -34.724 1.00 45.38 90 GLY A CA 1
ATOM 686 C C . GLY A 1 90 ? 17.183 -5.502 -35.594 1.00 45.38 90 GLY A C 1
ATOM 687 O O . GLY A 1 90 ? 17.141 -5.772 -36.790 1.00 45.38 90 GLY A O 1
ATOM 688 N N . THR A 1 91 ? 16.357 -4.612 -35.058 1.00 48.12 91 THR A N 1
ATOM 689 C CA . THR A 1 91 ? 15.484 -3.709 -35.816 1.00 48.12 91 THR A CA 1
ATOM 690 C C . THR A 1 91 ? 16.032 -2.302 -35.655 1.00 48.12 91 THR A C 1
ATOM 692 O O . THR A 1 91 ? 16.201 -1.842 -34.532 1.00 48.12 91 THR A O 1
ATOM 695 N N . GLU A 1 92 ? 16.335 -1.628 -36.763 1.00 50.22 92 GLU A N 1
ATOM 696 C CA . GLU A 1 92 ? 16.960 -0.292 -36.827 1.00 50.22 92 GLU A CA 1
ATOM 697 C C . GLU A 1 92 ? 16.138 0.846 -36.180 1.00 50.22 92 GLU A C 1
ATOM 699 O O . GLU A 1 92 ? 16.497 2.015 -36.308 1.00 50.22 92 GLU A O 1
ATOM 704 N N . GLU A 1 93 ? 15.041 0.541 -35.483 1.00 52.16 93 GLU A N 1
ATOM 705 C CA . GLU A 1 93 ? 14.155 1.542 -34.903 1.00 52.16 93 GLU A CA 1
ATOM 706 C C . GLU A 1 93 ? 14.532 1.840 -33.439 1.00 52.16 93 GLU A C 1
ATOM 708 O O . GLU A 1 93 ? 14.659 0.921 -32.621 1.00 52.16 93 GLU A O 1
ATOM 713 N N . PRO A 1 94 ? 14.753 3.121 -33.089 1.00 54.00 94 PRO A N 1
ATOM 714 C CA . PRO A 1 94 ? 15.112 3.520 -31.737 1.00 54.00 94 PRO A CA 1
ATOM 715 C C . PRO A 1 94 ? 13.969 3.209 -30.768 1.00 54.00 94 PRO A C 1
ATOM 717 O O . PRO A 1 94 ? 12.802 3.431 -31.073 1.00 54.00 94 PRO A O 1
ATOM 720 N N . LEU A 1 95 ? 14.311 2.736 -29.569 1.00 61.25 95 LEU A N 1
ATOM 721 C CA . LEU A 1 95 ? 13.374 2.599 -28.455 1.00 61.25 95 LEU A CA 1
ATOM 722 C C . LEU A 1 95 ? 12.701 3.958 -28.176 1.00 61.25 95 LEU A C 1
ATOM 724 O O . LEU A 1 95 ? 13.299 4.828 -27.551 1.00 61.25 95 LEU A O 1
ATOM 728 N N . ASP A 1 96 ? 11.473 4.141 -28.657 1.00 64.12 96 ASP A N 1
ATOM 729 C CA . ASP A 1 96 ? 10.790 5.441 -28.601 1.00 64.12 96 ASP A CA 1
ATOM 730 C C . ASP A 1 96 ? 10.118 5.688 -27.236 1.00 64.12 96 ASP A C 1
ATOM 732 O O . ASP A 1 96 ? 10.126 6.797 -26.692 1.00 64.12 96 ASP A O 1
ATOM 736 N N . ARG A 1 97 ? 9.569 4.626 -26.628 1.00 73.75 97 ARG A N 1
ATOM 737 C CA . ARG A 1 97 ? 8.875 4.689 -25.334 1.00 73.75 97 ARG A CA 1
ATOM 738 C C . ARG A 1 97 ? 8.853 3.336 -24.630 1.00 73.75 97 ARG A C 1
ATOM 740 O O . ARG A 1 97 ? 8.715 2.297 -25.272 1.00 73.75 97 ARG A O 1
ATOM 747 N N . ILE A 1 98 ? 8.938 3.392 -23.307 1.00 76.31 98 ILE A N 1
ATOM 748 C CA . ILE A 1 98 ? 8.673 2.318 -22.358 1.00 76.31 98 ILE A CA 1
ATOM 749 C C . ILE A 1 98 ? 7.496 2.759 -21.498 1.00 76.31 98 ILE A C 1
ATOM 751 O O . ILE A 1 98 ? 7.606 3.729 -20.752 1.00 76.31 98 ILE A O 1
ATOM 755 N N . GLU A 1 99 ? 6.392 2.031 -21.569 1.00 81.38 99 GLU A N 1
ATOM 756 C CA . GLU A 1 99 ? 5.286 2.195 -20.627 1.00 81.38 99 GLU A CA 1
ATOM 757 C C . GLU A 1 99 ? 5.430 1.179 -19.492 1.00 81.38 99 GLU A C 1
ATOM 759 O O . GLU A 1 99 ? 5.530 -0.016 -19.765 1.00 81.38 99 GLU A O 1
ATOM 764 N N . VAL A 1 100 ? 5.431 1.651 -18.243 1.00 81.25 100 VAL A N 1
ATOM 765 C CA . VAL A 1 100 ? 5.397 0.842 -17.021 1.00 81.25 100 VAL A CA 1
ATOM 766 C C . VAL A 1 100 ? 4.024 0.986 -16.373 1.00 81.25 100 VAL A C 1
ATOM 768 O O . VAL A 1 100 ? 3.666 2.068 -15.909 1.00 81.25 100 VAL A O 1
ATOM 771 N N . GLN A 1 101 ? 3.266 -0.108 -16.293 1.00 84.94 101 GLN A N 1
ATOM 772 C CA . GLN A 1 101 ? 2.014 -0.152 -15.525 1.00 84.94 101 GLN A CA 1
ATOM 773 C C . GLN A 1 101 ? 2.187 -1.027 -14.290 1.00 84.94 101 GLN A C 1
ATOM 775 O O . GLN A 1 101 ? 2.472 -2.213 -14.436 1.00 84.94 101 GLN A O 1
ATOM 780 N N . LEU A 1 102 ? 1.978 -0.452 -13.107 1.00 83.31 102 LEU A N 1
ATOM 781 C CA . LEU A 1 102 ? 1.933 -1.150 -11.826 1.00 83.31 102 LEU A CA 1
ATOM 782 C C . LEU A 1 102 ? 0.483 -1.320 -11.387 1.00 83.31 102 LEU A C 1
ATOM 784 O O . LEU A 1 102 ? -0.247 -0.337 -11.258 1.00 83.31 102 LEU A O 1
ATOM 788 N N . GLU A 1 103 ? 0.079 -2.558 -11.131 1.00 83.25 103 GLU A N 1
ATOM 789 C CA . GLU A 1 103 ? -1.199 -2.880 -10.496 1.00 83.25 103 GLU A CA 1
ATOM 790 C C . GLU A 1 103 ? -0.947 -3.360 -9.072 1.00 83.25 103 GLU A C 1
ATOM 792 O O . GLU A 1 103 ? -0.127 -4.254 -8.862 1.00 83.25 103 GLU A O 1
ATOM 797 N N . PHE A 1 104 ? -1.636 -2.766 -8.100 1.00 81.75 104 PHE A N 1
ATOM 798 C CA . PHE A 1 104 ? -1.479 -3.104 -6.693 1.00 81.75 104 PHE A CA 1
ATOM 799 C C . PHE A 1 104 ? -2.577 -4.047 -6.198 1.00 81.75 104 PHE A C 1
ATOM 801 O O . PHE A 1 104 ? -3.691 -4.073 -6.719 1.00 81.75 104 PHE A O 1
ATOM 808 N N . SER A 1 105 ? -2.283 -4.790 -5.131 1.00 76.38 105 SER A N 1
ATOM 809 C CA . SER A 1 105 ? -3.209 -5.728 -4.474 1.00 76.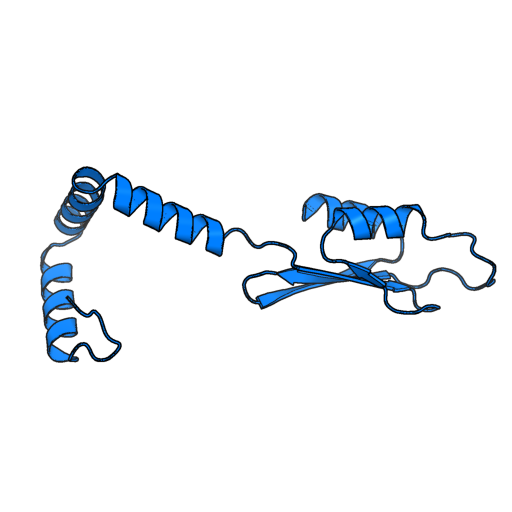38 105 SER A CA 1
ATOM 810 C C . SER A 1 105 ? -4.531 -5.101 -4.013 1.00 76.38 105 SER A C 1
ATOM 812 O O . SER A 1 105 ? -5.531 -5.803 -3.880 1.00 76.38 105 SER A O 1
ATOM 814 N N . ASN A 1 106 ? -4.552 -3.790 -3.780 1.00 73.50 106 ASN A N 1
ATOM 815 C CA . ASN A 1 106 ? -5.741 -3.034 -3.393 1.00 73.50 106 ASN A CA 1
ATOM 816 C C . ASN A 1 106 ? -6.529 -2.465 -4.595 1.00 73.50 106 ASN A C 1
ATOM 818 O O . ASN A 1 106 ? -7.499 -1.740 -4.390 1.00 73.50 106 ASN A O 1
ATOM 822 N N . GLY A 1 107 ? -6.123 -2.777 -5.831 1.00 77.62 107 GLY A N 1
ATOM 823 C CA . GLY A 1 107 ? -6.749 -2.298 -7.066 1.00 77.62 107 GLY A CA 1
ATOM 824 C C . GLY A 1 107 ? -6.241 -0.942 -7.564 1.00 77.62 107 GLY A C 1
ATOM 825 O O . GLY A 1 107 ? -6.647 -0.515 -8.647 1.00 77.62 107 GLY A O 1
ATOM 826 N N . ASP A 1 108 ? -5.343 -0.278 -6.825 1.00 81.44 108 ASP A N 1
ATOM 827 C CA . ASP A 1 108 ? -4.700 0.949 -7.294 1.00 81.44 108 ASP A CA 1
ATOM 828 C C . ASP A 1 108 ? -3.814 0.657 -8.513 1.00 81.44 108 ASP A C 1
ATOM 830 O O . ASP A 1 108 ? -3.243 -0.429 -8.659 1.00 81.44 108 ASP A O 1
ATOM 834 N N . ARG A 1 109 ? -3.675 1.654 -9.391 1.00 86.19 109 ARG A N 1
ATOM 835 C CA . ARG A 1 109 ? -2.836 1.562 -10.589 1.00 86.19 109 ARG A CA 1
ATOM 836 C C . ARG A 1 109 ? -1.959 2.792 -10.741 1.00 86.19 109 ARG A C 1
ATOM 838 O O . ARG A 1 109 ? -2.443 3.915 -10.615 1.00 86.19 109 ARG A O 1
ATOM 845 N N . ILE A 1 110 ? -0.687 2.572 -11.059 1.00 86.31 110 ILE A N 1
ATOM 846 C CA . ILE A 1 110 ? 0.243 3.620 -11.490 1.00 86.31 110 ILE A CA 1
ATOM 847 C C . ILE A 1 110 ? 0.661 3.310 -12.923 1.00 86.31 110 ILE A C 1
ATOM 849 O O . ILE A 1 110 ? 1.043 2.184 -13.225 1.00 86.31 110 ILE A O 1
ATOM 853 N N . ALA A 1 111 ? 0.593 4.311 -13.795 1.00 86.12 111 ALA A N 1
ATOM 854 C CA . ALA A 1 111 ? 1.140 4.248 -15.143 1.00 86.12 111 ALA A CA 1
ATOM 855 C C . ALA A 1 111 ? 2.212 5.330 -15.280 1.00 86.12 111 ALA A C 1
ATOM 857 O O . ALA A 1 111 ? 1.986 6.477 -14.887 1.00 86.12 111 ALA A O 1
ATOM 858 N N . ALA A 1 112 ? 3.374 4.953 -15.799 1.00 84.56 112 ALA A N 1
ATOM 859 C CA . ALA A 1 112 ? 4.496 5.849 -16.019 1.00 84.56 112 ALA A CA 1
ATOM 860 C C . ALA A 1 112 ? 5.157 5.546 -17.363 1.00 84.56 112 ALA A C 1
ATOM 862 O O . ALA A 1 112 ? 5.216 4.396 -17.794 1.00 84.56 112 ALA A O 1
ATOM 863 N N . ASP A 1 113 ? 5.668 6.589 -18.008 1.00 84.31 113 ASP A N 1
ATOM 864 C CA . ASP A 1 113 ? 6.260 6.510 -19.336 1.00 84.31 113 ASP A CA 1
ATOM 865 C C . ASP A 1 113 ? 7.693 7.017 -19.327 1.00 84.31 113 ASP A C 1
ATOM 867 O O . ASP A 1 113 ? 7.983 8.095 -18.806 1.00 84.31 113 ASP A O 1
ATOM 871 N N . PHE A 1 114 ? 8.578 6.259 -19.964 1.00 84.06 114 PHE A N 1
ATOM 872 C CA . PHE A 1 114 ? 10.006 6.534 -19.999 1.00 84.06 114 PHE A CA 1
ATOM 873 C C . PHE A 1 114 ? 10.533 6.454 -21.424 1.00 84.06 114 PHE A C 1
ATOM 875 O O . PHE A 1 114 ? 10.068 5.658 -22.234 1.00 84.06 114 PHE A O 1
ATOM 882 N N . ARG A 1 115 ? 11.538 7.273 -21.730 1.00 78.50 115 ARG A N 1
ATOM 883 C CA . ARG A 1 115 ? 12.287 7.182 -22.994 1.00 78.50 115 ARG A CA 1
ATOM 884 C C . ARG A 1 115 ? 13.528 6.303 -22.871 1.00 78.50 115 ARG A C 1
ATOM 886 O O . ARG A 1 115 ? 14.024 5.801 -23.870 1.00 78.50 115 ARG A O 1
ATOM 893 N N . MET A 1 116 ? 14.038 6.125 -21.652 1.00 78.88 116 MET A N 1
ATOM 894 C CA . MET A 1 116 ? 15.248 5.355 -21.371 1.00 78.88 116 MET A CA 1
ATOM 895 C C . MET A 1 116 ? 14.939 4.217 -20.400 1.00 78.88 116 MET A C 1
ATOM 897 O O . MET A 1 116 ? 14.237 4.407 -19.407 1.00 78.88 116 MET A O 1
ATOM 901 N N . ALA A 1 117 ? 15.510 3.038 -20.660 1.00 79.69 117 ALA A N 1
ATOM 902 C CA . ALA A 1 117 ? 15.366 1.877 -19.781 1.00 79.69 117 ALA A CA 1
ATOM 903 C C . ALA A 1 117 ? 15.920 2.136 -18.373 1.00 79.69 117 ALA A C 1
ATOM 905 O O . ALA A 1 117 ? 15.353 1.656 -17.397 1.00 79.69 117 ALA A O 1
ATOM 906 N N . THR A 1 118 ? 16.971 2.950 -18.252 1.00 84.69 118 THR A N 1
ATOM 907 C CA . THR A 1 118 ? 17.558 3.347 -16.964 1.00 84.69 118 THR A CA 1
ATOM 908 C C . THR A 1 118 ? 16.571 4.090 -16.070 1.00 84.69 118 THR A C 1
ATOM 910 O O . THR A 1 118 ? 16.531 3.832 -14.871 1.00 84.69 118 THR A O 1
ATOM 913 N N . ASP A 1 119 ? 15.739 4.962 -16.644 1.00 84.25 119 ASP A N 1
ATOM 914 C CA . ASP A 1 119 ? 14.754 5.734 -15.881 1.00 84.25 119 ASP A CA 1
ATOM 915 C C . ASP A 1 119 ? 13.598 4.836 -15.423 1.00 84.25 119 ASP A C 1
ATOM 917 O O . ASP A 1 119 ? 13.135 4.945 -14.289 1.00 84.25 119 ASP A O 1
ATOM 921 N N . ALA A 1 120 ? 13.178 3.901 -16.282 1.00 83.75 120 ALA A N 1
ATOM 922 C CA . ALA A 1 120 ? 12.174 2.898 -15.940 1.00 83.75 120 ALA A CA 1
ATOM 923 C C . ALA A 1 120 ? 12.665 1.954 -14.827 1.00 83.75 120 ALA A C 1
ATOM 925 O O . ALA A 1 120 ? 11.904 1.626 -13.919 1.00 83.75 120 ALA A O 1
ATOM 926 N N . ILE A 1 121 ? 13.941 1.552 -14.861 1.00 85.44 121 ILE A N 1
ATOM 927 C CA . ILE A 1 121 ? 14.568 0.744 -13.805 1.00 85.44 121 ILE A CA 1
ATOM 928 C C . ILE A 1 121 ? 14.618 1.530 -12.491 1.00 85.44 121 ILE A C 1
ATOM 930 O O . ILE A 1 121 ? 14.126 1.033 -11.484 1.00 85.44 121 ILE A O 1
ATOM 934 N N . ALA A 1 122 ? 15.118 2.770 -12.505 1.00 87.75 122 ALA A N 1
ATOM 935 C CA . ALA A 1 122 ? 15.176 3.613 -11.309 1.00 87.75 122 ALA A CA 1
ATOM 936 C C . ALA A 1 122 ? 13.781 3.874 -10.715 1.00 87.75 122 ALA A C 1
ATOM 938 O O . ALA A 1 122 ? 13.608 3.945 -9.498 1.00 87.75 122 ALA A O 1
ATOM 939 N N . PHE A 1 123 ? 12.760 3.997 -11.564 1.00 87.44 123 PHE A N 1
ATOM 940 C CA . PHE A 1 123 ? 11.377 4.054 -11.113 1.00 87.44 123 PHE A CA 1
ATOM 941 C C . PHE A 1 123 ? 10.964 2.756 -10.410 1.00 87.44 123 PHE A C 1
ATOM 943 O O . PHE A 1 123 ? 10.491 2.820 -9.281 1.00 87.44 123 PHE A O 1
ATOM 950 N N . LEU A 1 124 ? 11.178 1.590 -11.028 1.00 85.25 124 LEU A N 1
ATOM 951 C CA . LEU A 1 124 ? 10.815 0.288 -10.454 1.00 85.25 124 LEU A CA 1
ATOM 952 C C . LEU A 1 124 ? 11.552 -0.016 -9.139 1.00 85.25 124 LEU A C 1
ATOM 954 O O . LEU A 1 124 ? 10.943 -0.573 -8.230 1.00 85.25 124 LEU A O 1
ATOM 958 N N . GLU A 1 125 ? 12.819 0.383 -9.009 1.00 87.38 125 GLU A N 1
ATOM 959 C CA . GLU A 1 125 ? 13.606 0.253 -7.773 1.00 87.38 125 GLU A CA 1
ATOM 960 C C . GLU A 1 125 ? 13.013 1.069 -6.616 1.00 87.38 125 GLU A C 1
ATOM 962 O O . GLU A 1 125 ? 13.043 0.625 -5.474 1.00 87.38 125 GLU A O 1
ATOM 967 N N . ASN A 1 126 ? 12.410 2.226 -6.906 1.00 84.69 126 ASN A N 1
ATOM 968 C CA . ASN A 1 126 ? 11.718 3.051 -5.909 1.00 84.69 126 ASN A CA 1
ATOM 969 C C . ASN A 1 126 ? 10.298 2.555 -5.576 1.00 84.69 126 ASN A C 1
ATOM 971 O O . ASN A 1 126 ? 9.606 3.183 -4.772 1.00 84.69 126 ASN A O 1
ATOM 975 N N . GLN A 1 127 ? 9.829 1.491 -6.233 1.00 77.12 127 GLN A N 1
ATOM 976 C CA . GLN A 1 127 ? 8.517 0.876 -6.004 1.00 77.12 127 GLN A CA 1
ATOM 977 C C . GLN A 1 127 ? 8.623 -0.547 -5.424 1.00 77.12 127 GLN A C 1
ATOM 979 O O . GLN A 1 127 ? 7.590 -1.140 -5.110 1.00 77.12 127 GLN A O 1
ATOM 984 N N . ALA A 1 128 ? 9.841 -1.093 -5.318 1.00 62.88 128 ALA A N 1
ATOM 985 C CA . ALA A 1 128 ? 10.148 -2.382 -4.695 1.00 62.88 128 ALA A CA 1
ATOM 986 C C . ALA A 1 128 ? 10.180 -2.272 -3.161 1.00 62.88 128 ALA A C 1
ATOM 988 O O . ALA A 1 128 ? 9.736 -3.245 -2.510 1.00 62.88 128 ALA A O 1
#

Foldseek 3Di:
DDPDPCDDPVNVVVVVVVCVVCPPVNNVVVVVCVCVVCVPVVVVVVVVVVVLVPWAFQWWWWDQPVDDIDIDRALVVVLVCLVPVDCPPDDPDGRQKIWIWTATPNRDIDIDMDSHSVVVNVVSVVVD

Organism: Rathayibacter rathayi (NCBI:txid33887)

Sequence (128 aa):
MNLGEAAPLDYLSEQISKWDALGPSGQMALALTLVQQRPGRYAAFRAKIDDHLQRRIVRVRVLPLHGAALAFEGTLDAISALQVYPTTGGTEEPLDRIEVQLEFSNGDRIAADFRMATDAIAFLENQA

Radius of gyration: 24.55 Å; chains: 1; bounding box: 52×26×65 Å